Protein AF-A0A9D9D0H4-F1 (afdb_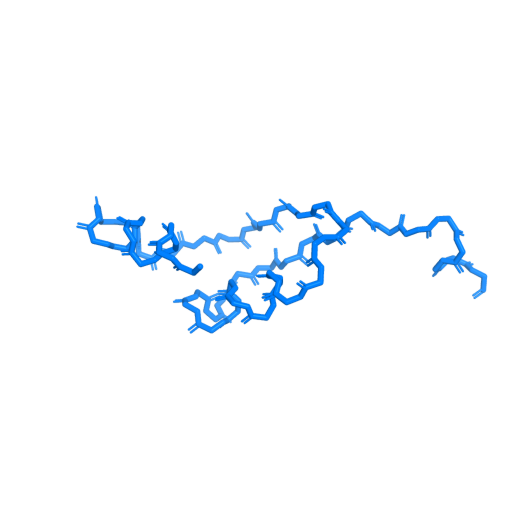monomer_lite)

Structure (mmCIF, N/CA/C/O backbone):
data_AF-A0A9D9D0H4-F1
#
_entry.id   AF-A0A9D9D0H4-F1
#
loop_
_atom_site.group_PDB
_atom_site.id
_atom_site.type_symbol
_atom_site.label_atom_id
_atom_site.label_alt_id
_atom_site.label_comp_id
_atom_site.label_asym_id
_atom_site.label_entity_id
_atom_site.label_seq_id
_atom_site.pdbx_PDB_ins_code
_atom_site.Cartn_x
_atom_site.Cartn_y
_atom_site.Cartn_z
_atom_site.occupancy
_atom_site.B_iso_or_equiv
_atom_site.auth_seq_id
_atom_site.auth_comp_id
_atom_site.auth_asym_id
_atom_site.auth_atom_id
_atom_site.pdbx_PDB_model_num
ATOM 1 N N . MET A 1 1 ? 0.830 10.208 0.824 1.00 58.81 1 MET A N 1
ATOM 2 C CA . MET A 1 1 ? 0.410 9.105 1.716 1.00 58.81 1 MET A CA 1
ATOM 3 C C . MET A 1 1 ? -1.078 9.121 2.094 1.00 58.81 1 MET A C 1
ATOM 5 O O . MET A 1 1 ? -1.543 8.092 2.546 1.00 58.81 1 MET A O 1
ATOM 9 N N . SER A 1 2 ? -1.853 10.197 1.862 1.00 72.12 2 SER A N 1
ATOM 10 C CA . SER A 1 2 ? -3.297 10.240 2.219 1.00 72.12 2 SER A CA 1
ATOM 11 C C . SER A 1 2 ? -4.154 9.153 1.548 1.00 72.12 2 SER A C 1
ATOM 13 O O . SER A 1 2 ? -5.066 8.613 2.159 1.00 72.12 2 SER A O 1
ATOM 15 N N . VAL A 1 3 ? -3.827 8.777 0.307 1.00 86.56 3 VAL A N 1
ATOM 16 C CA . VAL A 1 3 ? -4.683 7.902 -0.516 1.00 86.56 3 VAL A CA 1
ATOM 17 C C . VAL A 1 3 ? -4.832 6.487 0.061 1.00 86.56 3 VAL A C 1
ATOM 19 O O . VAL A 1 3 ? -5.924 5.934 0.039 1.00 86.56 3 VAL A O 1
ATOM 22 N N . LEU A 1 4 ? -3.761 5.901 0.610 1.00 88.25 4 LEU A N 1
ATOM 23 C CA . LEU A 1 4 ? -3.805 4.546 1.182 1.00 88.25 4 LEU A CA 1
ATOM 24 C C . LEU A 1 4 ? -4.661 4.504 2.454 1.00 88.25 4 LEU A C 1
ATOM 26 O O . LEU A 1 4 ? -5.481 3.606 2.625 1.00 88.25 4 LEU A O 1
ATOM 30 N N . THR A 1 5 ? -4.532 5.524 3.303 1.00 87.19 5 THR A N 1
ATOM 31 C CA . THR A 1 5 ? -5.361 5.688 4.503 1.00 87.19 5 THR A CA 1
ATOM 32 C C . THR A 1 5 ? -6.824 5.952 4.142 1.00 87.19 5 THR A C 1
ATOM 34 O O . THR A 1 5 ? -7.724 5.422 4.783 1.00 87.19 5 THR A O 1
ATOM 37 N N . GLU A 1 6 ? -7.093 6.725 3.088 1.00 91.44 6 GLU A N 1
ATOM 38 C CA . GLU A 1 6 ? -8.456 6.937 2.591 1.00 91.44 6 GLU A CA 1
ATOM 39 C C . GLU A 1 6 ? -9.097 5.656 2.048 1.00 91.44 6 GLU A C 1
ATOM 41 O O . GLU A 1 6 ? -10.291 5.452 2.254 1.00 91.44 6 GLU A O 1
ATOM 46 N N . LEU A 1 7 ? -8.331 4.787 1.380 1.00 91.00 7 LEU A N 1
ATOM 47 C CA . LEU A 1 7 ? -8.816 3.478 0.933 1.00 91.00 7 LEU A CA 1
ATOM 48 C C . LEU A 1 7 ? -9.201 2.600 2.127 1.00 91.00 7 LEU A C 1
ATOM 50 O O . LEU A 1 7 ? -10.294 2.035 2.139 1.00 91.00 7 LEU A O 1
ATOM 54 N N . GLN A 1 8 ? -8.362 2.565 3.162 1.00 88.12 8 GLN A N 1
ATOM 55 C CA . GLN A 1 8 ? -8.666 1.851 4.402 1.00 88.12 8 GLN A CA 1
ATOM 56 C C . GLN A 1 8 ? -9.926 2.409 5.088 1.00 88.12 8 GLN A C 1
ATOM 58 O O . GLN A 1 8 ? -10.830 1.654 5.436 1.00 88.12 8 GLN A O 1
ATOM 63 N N . ASN A 1 9 ? -10.058 3.737 5.179 1.00 91.19 9 ASN A N 1
ATOM 64 C CA . ASN A 1 9 ? -11.239 4.399 5.753 1.00 91.19 9 ASN A CA 1
ATOM 65 C C . ASN A 1 9 ? -12.533 4.161 4.956 1.00 91.19 9 ASN A C 1
ATOM 67 O O . ASN A 1 9 ? -13.627 4.342 5.489 1.00 91.19 9 ASN A O 1
ATOM 71 N N . ARG A 1 10 ? -12.431 3.763 3.684 1.00 93.00 10 ARG A N 1
ATOM 72 C CA . ARG A 1 10 ? -13.571 3.371 2.839 1.00 93.00 10 ARG A CA 1
ATOM 73 C C . ARG A 1 10 ? -13.921 1.883 2.956 1.00 93.00 10 ARG A C 1
ATOM 75 O O . ARG A 1 10 ? -14.856 1.448 2.290 1.00 93.00 10 ARG A O 1
ATOM 82 N N . GLY A 1 11 ? -13.206 1.126 3.790 1.00 92.44 11 GLY A N 1
ATOM 83 C CA . GLY A 1 11 ? -13.453 -0.296 4.036 1.00 92.44 11 GLY A CA 1
ATOM 84 C C . GLY A 1 11 ? -12.601 -1.247 3.195 1.00 92.44 11 GLY A C 1
ATOM 85 O O . GLY A 1 11 ? -12.942 -2.419 3.086 1.00 92.44 11 GLY A O 1
ATOM 86 N N . VAL A 1 12 ? -11.509 -0.775 2.581 1.00 91.69 12 VAL A N 1
ATOM 87 C CA . VAL A 1 12 ? -10.529 -1.684 1.969 1.00 91.69 12 VAL A CA 1
ATOM 88 C C . VAL A 1 12 ? -9.686 -2.298 3.080 1.00 91.69 12 VAL A C 1
ATOM 90 O O . VAL A 1 12 ? -8.857 -1.620 3.683 1.00 91.69 12 VAL A O 1
ATOM 93 N N . GLU A 1 13 ? -9.919 -3.576 3.352 1.00 87.88 13 GLU A N 1
ATOM 94 C CA . GLU A 1 13 ? -9.220 -4.313 4.409 1.00 87.88 13 GLU A CA 1
ATOM 95 C C . GLU A 1 13 ? -7.867 -4.846 3.940 1.00 87.88 13 GLU A C 1
ATOM 97 O O . GLU A 1 13 ? -6.894 -4.800 4.690 1.00 87.88 13 GLU A O 1
ATOM 102 N N . ASP A 1 14 ? -7.793 -5.314 2.691 1.00 90.00 14 ASP A N 1
ATOM 103 C CA . ASP A 1 14 ? -6.577 -5.906 2.151 1.00 90.00 14 ASP A CA 1
ATOM 104 C C . ASP A 1 14 ? -6.446 -5.687 0.639 1.00 90.00 14 ASP A C 1
ATOM 106 O O . ASP A 1 14 ? -7.432 -5.569 -0.098 1.00 90.00 14 ASP A O 1
ATOM 110 N N . VAL A 1 15 ? -5.202 -5.650 0.175 1.00 89.50 15 VAL A N 1
ATOM 111 C CA . VAL A 1 15 ? -4.838 -5.537 -1.236 1.00 89.50 15 VAL A CA 1
ATOM 112 C C . VAL A 1 15 ? -3.870 -6.668 -1.535 1.00 89.50 15 VAL A C 1
ATOM 114 O O . VAL A 1 15 ? -2.776 -6.710 -0.996 1.00 89.50 15 VAL A O 1
ATOM 117 N N . LEU A 1 16 ? -4.234 -7.594 -2.419 1.00 90.44 16 LEU A N 1
ATOM 118 C CA . LEU A 1 16 ? -3.368 -8.741 -2.715 1.00 90.44 16 LEU A CA 1
ATOM 119 C C . LEU A 1 16 ? -2.175 -8.355 -3.598 1.00 90.44 16 LEU A C 1
ATOM 121 O O . LEU A 1 16 ? -1.065 -8.854 -3.418 1.00 90.44 16 LEU A O 1
ATOM 125 N N . ILE A 1 17 ? -2.404 -7.480 -4.581 1.00 90.69 17 ILE A N 1
ATOM 126 C CA . ILE A 1 17 ? -1.399 -7.064 -5.563 1.00 90.69 17 ILE A CA 1
ATOM 127 C C . ILE A 1 17 ? -1.550 -5.567 -5.822 1.00 90.69 17 ILE A C 1
ATOM 129 O O . ILE A 1 17 ? -2.641 -5.108 -6.160 1.00 90.69 17 ILE A O 1
ATOM 133 N N . ALA A 1 18 ? -0.449 -4.824 -5.720 1.00 89.69 18 ALA A N 1
ATOM 134 C CA . ALA A 1 18 ? -0.394 -3.414 -6.091 1.00 89.69 18 ALA A CA 1
ATOM 135 C C . ALA A 1 18 ? 0.674 -3.189 -7.163 1.00 89.69 18 ALA A C 1
ATOM 137 O O . ALA A 1 18 ? 1.856 -3.441 -6.939 1.00 89.69 18 ALA A O 1
ATOM 138 N N . CYS A 1 19 ? 0.257 -2.703 -8.331 1.00 90.06 19 CYS A N 1
ATOM 139 C CA . CYS A 1 19 ? 1.167 -2.344 -9.414 1.00 90.06 19 CYS A CA 1
ATOM 140 C C . CYS A 1 19 ? 1.534 -0.864 -9.310 1.00 90.06 19 CYS A C 1
ATOM 142 O O . CYS A 1 19 ? 0.654 -0.004 -9.291 1.00 90.06 19 CYS A O 1
ATOM 144 N N . VAL A 1 20 ? 2.828 -0.569 -9.271 1.00 86.44 20 VAL A N 1
ATOM 145 C CA . VAL A 1 20 ? 3.360 0.792 -9.133 1.00 86.44 20 VAL A CA 1
ATOM 146 C C . VAL A 1 20 ? 4.442 1.031 -10.175 1.00 86.44 20 VAL A C 1
ATOM 148 O O . VAL A 1 20 ? 5.255 0.156 -10.468 1.00 86.44 20 VAL A O 1
ATOM 151 N N . ASP A 1 21 ? 4.444 2.224 -10.761 1.00 82.81 21 ASP A N 1
ATOM 152 C CA . ASP A 1 21 ? 5.388 2.595 -11.814 1.00 82.81 21 ASP A CA 1
ATOM 153 C C . ASP A 1 21 ? 6.383 3.627 -11.281 1.00 82.81 21 ASP A C 1
ATOM 155 O O . ASP A 1 21 ? 6.011 4.771 -11.031 1.00 82.81 21 ASP A O 1
ATOM 159 N N . GLY A 1 22 ? 7.631 3.210 -11.045 1.00 70.56 22 GLY A N 1
ATOM 160 C CA . GLY A 1 22 ? 8.796 4.085 -10.829 1.00 70.56 22 GLY A CA 1
ATOM 161 C C . GLY A 1 22 ? 8.760 5.085 -9.658 1.00 70.56 22 GLY A C 1
ATOM 162 O O . GLY A 1 22 ? 9.710 5.851 -9.487 1.00 70.56 22 GLY A O 1
ATOM 163 N N . LEU A 1 23 ? 7.701 5.113 -8.846 1.00 78.31 23 LEU A N 1
ATOM 164 C CA . LEU A 1 23 ? 7.538 6.053 -7.736 1.00 78.31 23 LEU A CA 1
ATOM 165 C C . LEU A 1 23 ? 8.350 5.600 -6.518 1.00 78.31 23 LEU A C 1
ATOM 167 O 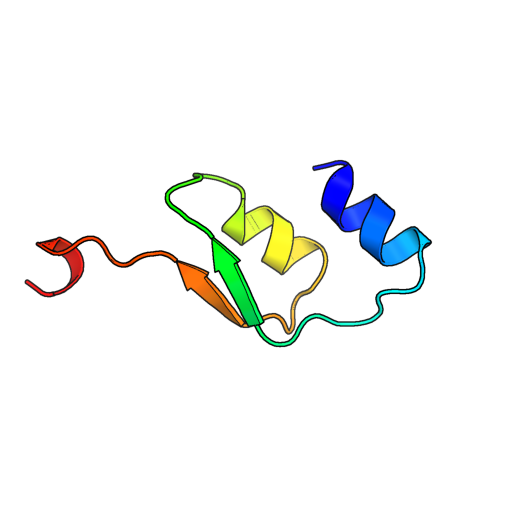O . LEU A 1 23 ? 7.926 4.730 -5.762 1.00 78.31 23 LEU A O 1
ATOM 171 N N . LYS A 1 24 ? 9.510 6.222 -6.298 1.00 75.62 24 LYS A N 1
ATOM 172 C CA . LYS A 1 24 ? 10.328 5.998 -5.092 1.00 75.62 24 LYS A CA 1
ATOM 173 C C . LYS A 1 24 ? 9.542 6.386 -3.832 1.00 75.62 24 LYS A C 1
ATOM 175 O O . LYS A 1 24 ? 8.942 7.460 -3.804 1.00 75.62 24 LYS A O 1
ATOM 180 N N . GLY A 1 25 ? 9.547 5.549 -2.794 1.00 81.88 25 GLY A N 1
ATOM 181 C CA . GLY A 1 25 ? 8.840 5.817 -1.533 1.00 81.88 25 GLY A CA 1
ATOM 182 C C . GLY A 1 25 ? 7.382 5.340 -1.499 1.00 81.88 25 GLY A C 1
ATOM 183 O O . GLY A 1 25 ? 6.762 5.328 -0.435 1.00 81.88 25 GLY A O 1
ATOM 184 N N . PHE A 1 26 ? 6.795 4.998 -2.651 1.00 86.25 26 PHE A N 1
ATOM 185 C CA . PHE A 1 26 ? 5.397 4.567 -2.742 1.00 86.25 26 PHE A CA 1
ATOM 186 C C . PHE A 1 26 ? 5.202 3.066 -2.465 1.00 86.25 26 PHE A C 1
ATOM 188 O O . PHE A 1 26 ? 4.263 2.744 -1.737 1.00 86.25 26 PHE A O 1
ATOM 195 N N . PRO A 1 27 ? 6.070 2.155 -2.958 1.00 86.75 27 PRO A N 1
ATOM 196 C CA . PRO A 1 27 ? 6.092 0.757 -2.532 1.00 86.75 27 PRO A CA 1
ATOM 197 C C . PRO A 1 27 ? 6.173 0.611 -1.011 1.00 86.75 27 PRO A C 1
ATOM 199 O O . PRO A 1 27 ? 5.343 -0.076 -0.423 1.00 86.75 27 PRO A O 1
ATOM 202 N N . GLU A 1 28 ? 7.091 1.338 -0.364 1.00 87.19 28 GLU A N 1
ATOM 203 C CA . GLU A 1 28 ? 7.283 1.256 1.087 1.00 87.19 28 GLU A CA 1
ATOM 204 C C . GLU A 1 28 ? 6.044 1.752 1.851 1.00 87.19 28 GLU A C 1
ATOM 206 O O . GLU A 1 28 ? 5.667 1.204 2.889 1.00 87.19 28 GLU A O 1
ATOM 211 N N . ALA A 1 29 ? 5.360 2.774 1.324 1.00 89.25 29 ALA A N 1
ATOM 212 C CA . ALA A 1 29 ? 4.111 3.260 1.901 1.00 89.25 29 ALA A CA 1
ATOM 213 C C . ALA A 1 29 ? 2.972 2.232 1.778 1.00 89.25 29 ALA A C 1
ATOM 215 O O . ALA A 1 29 ? 2.176 2.104 2.708 1.00 89.25 29 ALA A O 1
ATOM 216 N N . ILE A 1 30 ? 2.893 1.497 0.662 1.00 89.50 30 ILE A N 1
ATOM 217 C CA . ILE A 1 30 ? 1.903 0.426 0.468 1.00 89.50 30 ILE A CA 1
ATOM 218 C C . ILE A 1 30 ? 2.156 -0.701 1.465 1.00 89.50 30 ILE A C 1
ATOM 220 O O . ILE A 1 30 ? 1.227 -1.082 2.166 1.00 89.50 30 ILE A O 1
ATOM 224 N N . GLU A 1 31 ? 3.400 -1.161 1.596 1.00 88.44 31 GLU A N 1
ATOM 225 C CA . GLU A 1 31 ? 3.774 -2.224 2.541 1.00 88.44 31 GLU A CA 1
ATOM 226 C C . GLU A 1 31 ? 3.546 -1.820 4.007 1.00 88.44 31 GLU A C 1
ATOM 228 O O . GLU A 1 31 ? 3.261 -2.665 4.852 1.00 88.44 31 GLU A O 1
ATOM 233 N N . THR A 1 32 ? 3.607 -0.521 4.316 1.00 90.12 32 THR A N 1
ATOM 234 C CA . THR A 1 32 ? 3.310 -0.007 5.662 1.00 90.12 32 THR A CA 1
ATOM 235 C C . THR A 1 32 ? 1.813 -0.057 5.992 1.00 90.12 32 THR A C 1
ATOM 237 O O . THR A 1 32 ? 1.448 -0.337 7.132 1.00 90.12 32 THR A O 1
ATOM 240 N N . VAL A 1 33 ? 0.935 0.237 5.025 1.00 90.00 33 VAL A N 1
ATOM 241 C CA . VAL A 1 33 ? -0.527 0.271 5.246 1.00 90.00 33 VAL A CA 1
ATOM 242 C C . VAL A 1 33 ? -1.166 -1.103 5.030 1.00 90.00 33 VAL A C 1
ATOM 244 O O . VAL A 1 33 ? -2.068 -1.483 5.773 1.00 90.00 33 VAL A O 1
ATOM 247 N N . PHE A 1 34 ? -0.678 -1.851 4.042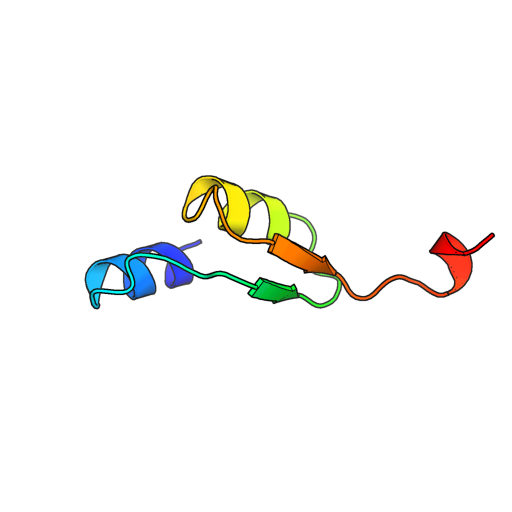 1.00 92.06 34 PHE A N 1
ATOM 248 C CA . PHE A 1 34 ? -1.152 -3.173 3.647 1.00 92.06 34 PHE A CA 1
ATOM 249 C C . PHE A 1 34 ? 0.040 -4.153 3.594 1.00 92.06 34 PHE A C 1
ATOM 251 O O . PHE A 1 34 ? 0.604 -4.419 2.531 1.00 92.06 34 PHE A O 1
ATOM 258 N N . PRO A 1 35 ? 0.458 -4.716 4.743 1.00 89.19 35 PRO A N 1
ATOM 259 C CA . PRO A 1 35 ? 1.688 -5.509 4.853 1.00 89.19 35 PRO A CA 1
ATOM 260 C C . PRO A 1 35 ? 1.631 -6.877 4.161 1.00 89.19 35 PRO A C 1
ATOM 262 O O . PRO A 1 35 ? 2.640 -7.574 4.092 1.00 89.19 35 PRO A O 1
ATOM 265 N N . GLN A 1 36 ? 0.461 -7.315 3.693 1.00 91.06 36 GLN A N 1
ATOM 266 C CA . GLN A 1 36 ? 0.297 -8.556 2.926 1.00 91.06 36 GLN A CA 1
ATOM 267 C C . GLN A 1 36 ? 0.244 -8.309 1.412 1.00 91.06 36 GLN A C 1
ATOM 269 O O . GLN A 1 36 ? 0.188 -9.258 0.628 1.00 91.06 36 GLN A O 1
ATOM 274 N N . THR A 1 37 ? 0.308 -7.047 0.981 1.00 92.12 37 THR A N 1
ATOM 275 C CA . THR A 1 37 ? 0.261 -6.694 -0.432 1.00 92.12 37 THR A CA 1
ATOM 276 C C . THR A 1 37 ? 1.540 -7.058 -1.148 1.00 92.12 37 THR A C 1
ATOM 278 O O . THR A 1 37 ? 2.630 -6.618 -0.791 1.00 92.12 37 THR A O 1
ATOM 281 N N . ARG A 1 38 ? 1.406 -7.793 -2.253 1.00 89.75 38 ARG A N 1
ATOM 282 C CA . ARG A 1 38 ? 2.524 -8.023 -3.159 1.0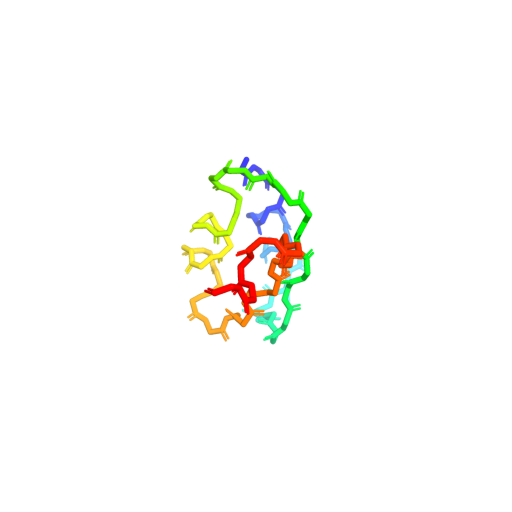0 89.75 38 ARG A CA 1
ATOM 283 C C . ARG A 1 38 ? 2.685 -6.833 -4.096 1.00 89.75 38 ARG A C 1
ATOM 285 O O . ARG A 1 38 ? 1.893 -6.649 -5.022 1.00 89.75 38 ARG A O 1
ATOM 292 N N . VAL A 1 39 ? 3.719 -6.031 -3.868 1.00 88.12 39 VAL A N 1
ATOM 293 C CA . VAL A 1 39 ? 4.014 -4.875 -4.716 1.00 88.12 39 VAL A CA 1
ATOM 294 C C . VAL A 1 39 ? 4.750 -5.326 -5.979 1.00 88.12 39 VAL A C 1
ATOM 296 O O . VAL A 1 39 ? 5.800 -5.963 -5.921 1.00 88.12 39 VAL A O 1
ATOM 299 N N . GLN A 1 40 ? 4.189 -5.005 -7.144 1.00 83.94 40 GLN A N 1
ATOM 300 C CA . GLN A 1 40 ? 4.816 -5.222 -8.440 1.00 83.94 40 GLN A CA 1
ATOM 301 C C . GLN A 1 40 ? 5.246 -3.876 -9.018 1.00 83.94 40 GLN A C 1
ATOM 303 O O . GLN A 1 40 ? 4.439 -3.127 -9.571 1.00 83.94 40 GLN A O 1
ATOM 308 N N . CYS A 1 41 ? 6.538 -3.579 -8.909 1.00 79.88 41 CYS A N 1
ATOM 309 C CA . CYS A 1 41 ? 7.131 -2.466 -9.634 1.00 79.88 41 CYS A CA 1
ATOM 310 C C . CYS A 1 41 ? 7.341 -2.845 -11.099 1.00 79.88 41 CYS A C 1
ATOM 312 O O . CYS A 1 41 ? 7.649 -3.999 -11.426 1.00 79.88 41 CYS A O 1
ATOM 314 N N . ARG A 1 42 ? 7.219 -1.860 -11.991 1.00 75.25 42 ARG A N 1
ATOM 315 C CA . ARG A 1 42 ? 7.784 -1.987 -13.333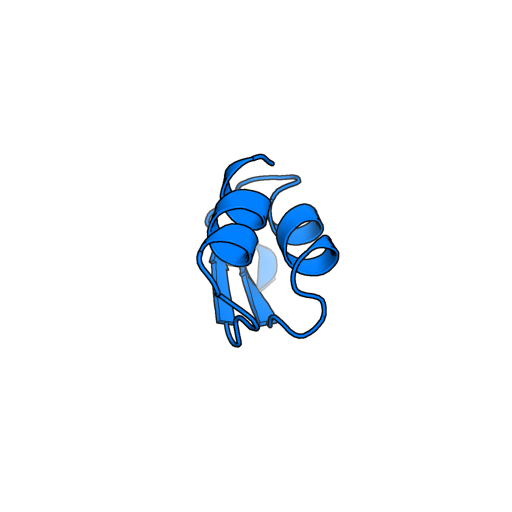 1.00 75.25 42 ARG A CA 1
ATOM 316 C C . ARG A 1 42 ? 9.284 -2.254 -13.184 1.00 75.25 42 ARG A C 1
ATOM 318 O O . ARG A 1 42 ? 10.014 -1.373 -12.746 1.00 75.25 42 ARG A O 1
ATOM 325 N N . ARG A 1 43 ? 9.710 -3.479 -13.506 1.00 66.25 43 ARG A N 1
ATOM 326 C CA . ARG A 1 43 ? 11.131 -3.824 -13.610 1.00 66.25 43 ARG A CA 1
ATOM 327 C C . ARG A 1 43 ? 11.723 -3.013 -14.749 1.00 66.25 43 ARG A C 1
ATOM 329 O O . ARG A 1 43 ? 11.181 -3.033 -15.860 1.00 66.25 43 ARG A O 1
ATOM 336 N N . ASP A 1 44 ? 12.787 -2.281 -14.458 1.00 68.31 44 ASP A N 1
ATOM 337 C CA . ASP A 1 44 ? 13.581 -1.664 -15.503 1.00 68.31 44 ASP A CA 1
ATOM 338 C C . ASP A 1 44 ? 14.225 -2.796 -16.326 1.00 68.31 44 ASP A C 1
ATOM 340 O O . ASP A 1 44 ? 14.594 -3.830 -15.763 1.00 68.31 44 ASP A O 1
ATOM 344 N N . PRO A 1 45 ? 14.350 -2.675 -17.658 1.00 65.88 45 PRO A N 1
ATOM 345 C CA . PRO A 1 45 ? 15.076 -3.655 -18.464 1.00 65.88 45 PRO A CA 1
ATOM 346 C C . PRO A 1 45 ? 16.497 -3.956 -17.949 1.00 65.88 45 PRO A C 1
ATOM 348 O O . PRO A 1 45 ? 17.011 -5.041 -18.208 1.00 65.88 45 PRO A O 1
ATOM 351 N N . SER A 1 46 ? 17.113 -3.031 -17.205 1.00 64.62 46 SER A N 1
ATOM 352 C CA . SER A 1 46 ? 18.401 -3.227 -16.528 1.00 64.62 46 SER A CA 1
ATOM 353 C C . SER A 1 46 ? 18.354 -4.137 -15.292 1.00 64.62 46 SER A C 1
ATOM 355 O O . SER A 1 46 ? 19.390 -4.686 -14.935 1.00 64.62 46 SER A O 1
ATOM 357 N N . ASP A 1 47 ? 17.183 -4.395 -14.699 1.00 65.31 47 ASP A N 1
ATOM 358 C CA . ASP A 1 47 ? 17.016 -5.315 -13.556 1.00 65.31 47 ASP A CA 1
ATOM 359 C C . ASP A 1 47 ? 17.106 -6.804 -13.963 1.00 65.31 47 ASP A C 1
ATOM 361 O O . ASP A 1 47 ? 17.004 -7.697 -13.120 1.00 65.31 47 ASP A O 1
ATOM 365 N N . TYR A 1 48 ? 17.235 -7.087 -15.265 1.00 68.06 48 TYR A N 1
ATOM 366 C CA . TYR A 1 48 ? 17.390 -8.435 -15.828 1.00 68.06 48 TYR A CA 1
ATOM 367 C C . TYR A 1 48 ? 18.849 -8.801 -16.152 1.00 68.06 48 TYR A C 1
ATOM 369 O O . TYR A 1 48 ? 19.082 -9.914 -16.632 1.00 68.06 48 TYR A O 1
ATOM 377 N N . ALA A 1 49 ? 1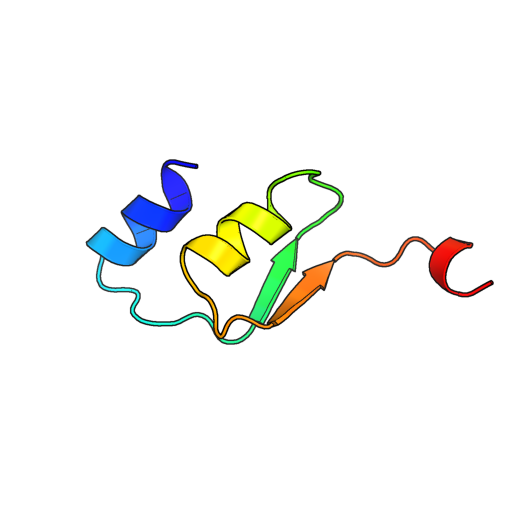9.790 -7.871 -15.955 1.00 55.31 49 ALA A N 1
ATOM 378 C CA . ALA A 1 49 ? 21.216 -8.065 -16.222 1.00 55.31 49 ALA A CA 1
ATOM 379 C C . ALA A 1 49 ? 21.946 -8.748 -15.057 1.00 55.31 49 ALA A C 1
ATOM 381 O O . ALA A 1 49 ? 21.633 -8.437 -13.886 1.00 55.31 49 ALA A O 1
#

Radius of gyration: 12.12 Å; chains: 1; bounding box: 35×19×24 Å

Secondary structure (DSSP, 8-state):
-HHHHHHHHTT----SEEEE-S-TTHHHHHHHH-TT-EEEE---GGGG-

pLDDT: mean 83.23, std 10.01, range [55.31, 93.0]

Sequence (49 aa):
MSVLTELQNRGVEDVLIACVDGLKGFPEAIETVFPQTRVQCRRDPSDYA

Foldseek 3Di:
DVPLVVCVVVPPPAAAEDEDEPDPPVVVVCCVSHVNYDYHYDDDPVNVD